Protein AF-A0A930R6F7-F1 (afdb_monomer_lite)

Foldseek 3Di:
DQDDDDPVLVVLLVVLLQVLCVVVVHRDDQPPDVPVLVVVLVVLLVCLVCVLVVPPPPVLVVQLVVCVVVVNVVSNVVSVVVCVVCVVVNCCSNVVSVVVNVVSVVVVVVVSVVSVVVSLVSLCVSVVVCVPPDPVPDDPSNVVSVVSSVSD

Structure (mmCIF, N/CA/C/O backbone):
data_AF-A0A930R6F7-F1
#
_entry.id   AF-A0A930R6F7-F1
#
loop_
_atom_site.group_PDB
_atom_site.id
_atom_site.type_symbol
_atom_site.label_atom_id
_atom_site.label_alt_id
_atom_site.label_comp_id
_atom_site.label_asym_id
_atom_site.label_entity_id
_atom_site.label_seq_id
_atom_site.pdbx_PDB_ins_code
_atom_site.Cartn_x
_atom_site.Cartn_y
_atom_site.Cartn_z
_atom_site.occupancy
_atom_site.B_iso_or_equiv
_atom_site.auth_seq_id
_atom_site.auth_comp_id
_atom_site.auth_asym_id
_atom_site.auth_atom_id
_atom_site.pdbx_PDB_model_num
ATOM 1 N N . MET A 1 1 ? -9.609 -16.876 13.277 1.00 37.53 1 MET A N 1
ATOM 2 C CA . MET A 1 1 ? -9.238 -15.685 12.475 1.00 37.53 1 MET A CA 1
ATOM 3 C C . MET A 1 1 ? -9.911 -14.462 13.080 1.00 37.53 1 MET A C 1
ATOM 5 O O . MET A 1 1 ? -11.131 -14.408 13.083 1.00 37.53 1 MET A O 1
ATOM 9 N N . LYS A 1 2 ? -9.146 -13.518 13.640 1.00 44.72 2 LYS 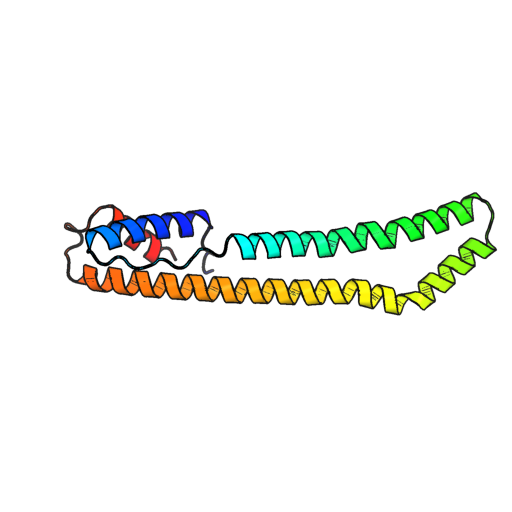A N 1
ATOM 10 C CA . LYS A 1 2 ? -9.681 -12.248 14.161 1.00 44.72 2 LYS A CA 1
ATOM 11 C C . LYS A 1 2 ? -10.144 -11.422 12.952 1.00 44.72 2 LYS A C 1
ATOM 13 O O . LYS A 1 2 ? -9.301 -11.060 12.128 1.00 44.72 2 LYS A O 1
ATOM 18 N N . LYS A 1 3 ? -11.458 -11.231 12.766 1.00 51.88 3 LYS A N 1
ATOM 19 C CA . LYS A 1 3 ? -11.988 -10.424 11.653 1.00 51.88 3 LYS A CA 1
ATOM 20 C C . LYS A 1 3 ? -11.398 -9.016 11.772 1.00 51.88 3 LYS A C 1
ATOM 22 O O . LYS A 1 3 ? -11.414 -8.425 12.848 1.00 51.88 3 LYS A O 1
ATOM 27 N N . ARG A 1 4 ? -10.809 -8.504 10.687 1.00 55.38 4 ARG A N 1
ATOM 28 C CA . ARG A 1 4 ? -10.445 -7.084 10.616 1.00 55.38 4 ARG A CA 1
ATOM 29 C C . ARG A 1 4 ? -11.748 -6.294 10.629 1.00 55.38 4 ARG A C 1
ATOM 31 O O . ARG A 1 4 ? -12.651 -6.645 9.876 1.00 55.38 4 ARG A O 1
ATOM 38 N N . LEU A 1 5 ? -11.823 -5.276 11.477 1.00 60.56 5 LEU A N 1
ATOM 39 C CA . LEU A 1 5 ? -12.976 -4.391 11.537 1.00 60.56 5 LEU A CA 1
ATOM 40 C C . LEU A 1 5 ? -13.122 -3.656 10.212 1.00 60.56 5 LEU A C 1
ATOM 42 O O . LEU A 1 5 ? -12.157 -3.077 9.703 1.00 60.56 5 LEU A O 1
ATOM 46 N N . SER A 1 6 ? -14.328 -3.707 9.661 1.00 61.44 6 SER A N 1
ATOM 47 C CA . SER A 1 6 ? -14.701 -2.910 8.503 1.00 61.44 6 SER A CA 1
ATOM 48 C C . SER A 1 6 ? -14.722 -1.432 8.893 1.00 61.44 6 SER A C 1
ATOM 50 O O . SER A 1 6 ? -15.097 -1.074 10.005 1.00 61.44 6 SER A O 1
ATOM 52 N N . GLU A 1 7 ? -14.344 -0.546 7.973 1.00 61.22 7 GLU A N 1
ATOM 53 C CA . GLU A 1 7 ? -14.356 0.906 8.202 1.00 61.22 7 GLU A CA 1
ATOM 54 C C . GLU A 1 7 ? -15.748 1.398 8.623 1.00 61.22 7 GLU A C 1
ATOM 56 O O . GLU A 1 7 ? -15.867 2.207 9.537 1.00 61.22 7 GLU A O 1
ATOM 61 N N . LYS A 1 8 ? -16.798 0.806 8.038 1.00 67.25 8 LYS A N 1
ATOM 62 C CA . LYS A 1 8 ? -18.192 1.072 8.412 1.00 67.25 8 LYS A CA 1
ATOM 63 C C . LYS A 1 8 ? -18.490 0.674 9.856 1.00 67.25 8 LYS A C 1
ATOM 65 O O . LYS A 1 8 ? -19.174 1.416 10.546 1.00 67.25 8 LYS A O 1
ATOM 70 N N . GLU A 1 9 ? -17.953 -0.460 10.308 1.00 67.00 9 GLU A N 1
ATOM 71 C CA . GLU A 1 9 ? -18.139 -0.928 11.684 1.00 67.00 9 GLU A CA 1
ATOM 72 C C . GLU A 1 9 ? -17.443 0.017 12.663 1.00 67.00 9 GLU A C 1
ATOM 74 O O . GLU A 1 9 ? -18.042 0.370 13.664 1.00 67.00 9 GLU A O 1
ATOM 79 N N . ILE A 1 10 ? -16.229 0.497 12.362 1.00 68.44 10 ILE A N 1
ATOM 80 C CA . ILE A 1 10 ? -15.517 1.461 13.222 1.00 68.44 10 ILE A CA 1
ATOM 81 C C . ILE A 1 10 ? -16.277 2.790 13.307 1.00 68.44 10 ILE A C 1
ATOM 83 O O . ILE A 1 10 ? -16.392 3.353 14.393 1.00 68.44 10 ILE A O 1
ATOM 87 N N . THR A 1 11 ? -16.806 3.293 12.187 1.00 69.38 11 THR A N 1
ATOM 88 C CA . THR A 1 11 ? -17.603 4.528 12.179 1.00 69.38 11 THR A CA 1
ATOM 89 C C . THR A 1 11 ? -18.906 4.364 12.958 1.00 69.38 11 THR A C 1
ATOM 91 O O . THR A 1 11 ? -19.206 5.204 13.796 1.00 69.38 11 THR A O 1
ATOM 94 N N . GLN A 1 12 ? -19.638 3.264 12.756 1.00 73.50 12 GLN A N 1
ATOM 95 C CA . GLN A 1 12 ? -20.859 2.977 13.520 1.00 73.50 12 GLN A CA 1
ATOM 96 C C . GLN A 1 12 ? -20.580 2.838 15.018 1.00 73.50 12 GLN A C 1
ATOM 98 O O . GLN A 1 12 ? -21.307 3.384 15.839 1.00 73.50 12 GLN A O 1
ATOM 103 N N . LEU A 1 13 ? -19.501 2.144 15.379 1.00 71.19 13 LEU A N 1
ATOM 104 C CA . LEU A 1 13 ? -19.075 1.975 16.765 1.00 71.19 13 LEU A CA 1
ATOM 105 C C . LEU A 1 13 ? -18.734 3.321 17.419 1.00 71.19 13 LEU A C 1
ATOM 107 O O . LEU A 1 13 ? -18.992 3.510 18.603 1.00 71.19 13 LEU A O 1
ATOM 111 N N . ARG A 1 14 ? -18.154 4.246 16.645 1.00 69.44 14 ARG A N 1
ATOM 112 C CA . ARG A 1 14 ? -17.818 5.600 17.082 1.00 69.44 14 ARG A CA 1
ATOM 113 C C . ARG A 1 14 ? -19.073 6.440 17.334 1.00 69.44 14 ARG A C 1
ATOM 115 O O . ARG A 1 14 ? -19.161 7.015 18.410 1.00 69.44 14 ARG A O 1
ATOM 122 N N . ASP A 1 15 ? -20.034 6.445 16.409 1.00 74.94 15 ASP A N 1
ATOM 123 C CA . ASP A 1 15 ? -21.317 7.153 16.573 1.00 74.94 15 ASP A CA 1
ATOM 124 C C . ASP A 1 15 ? -22.114 6.612 17.769 1.00 74.94 15 ASP A C 1
ATOM 126 O O . ASP A 1 15 ? -22.620 7.383 18.581 1.00 74.94 15 ASP A O 1
ATOM 130 N N . LEU A 1 16 ? -22.196 5.283 17.912 1.00 73.94 16 LEU A N 1
ATOM 131 C CA . LEU A 1 16 ? -22.877 4.647 19.044 1.00 73.94 16 LEU A CA 1
ATOM 132 C C . LEU A 1 16 ? -22.193 4.986 20.370 1.00 73.94 16 LEU A C 1
ATOM 134 O O . LEU A 1 16 ? -22.866 5.306 21.345 1.00 7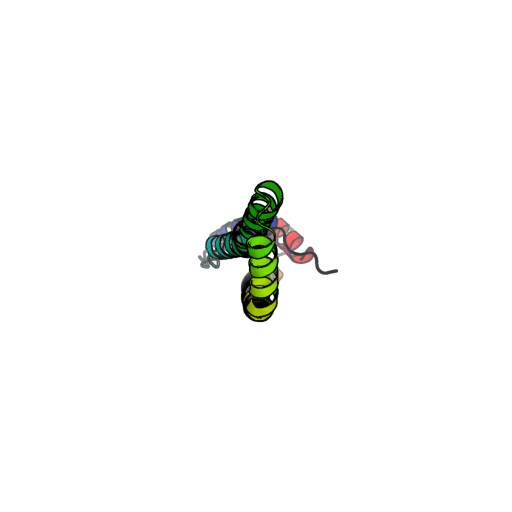3.94 16 LEU A O 1
ATOM 138 N N . LEU A 1 17 ? -20.857 4.952 20.415 1.00 73.06 17 LEU A N 1
ATOM 139 C CA . LEU A 1 17 ? -20.117 5.330 21.616 1.00 73.06 17 LEU A CA 1
ATOM 140 C C . LEU A 1 17 ? -20.306 6.815 21.948 1.00 73.06 17 LEU A C 1
ATOM 142 O O . LEU A 1 17 ? -20.437 7.141 23.120 1.00 73.06 17 LEU A O 1
ATOM 146 N N . GLU A 1 18 ? -20.356 7.702 20.951 1.00 72.62 18 GLU A N 1
ATOM 147 C CA . GLU A 1 18 ? -20.589 9.138 21.152 1.00 72.62 18 GLU A CA 1
ATOM 148 C C . GLU A 1 18 ? -21.942 9.401 21.811 1.00 72.62 18 GLU A C 1
ATOM 150 O O . GLU A 1 18 ? -22.009 10.086 22.830 1.00 72.62 18 GLU A O 1
ATOM 155 N N . LYS A 1 19 ? -23.009 8.795 21.287 1.00 76.00 19 LYS A N 1
ATOM 156 C CA . LYS A 1 19 ? -24.352 8.959 21.845 1.00 76.00 19 LYS A CA 1
ATOM 157 C C . LYS A 1 19 ? -24.482 8.375 23.252 1.00 76.00 19 LYS A C 1
ATOM 159 O O . LYS A 1 19 ? -25.000 9.042 24.146 1.00 76.00 19 LYS A O 1
ATOM 164 N N . VAL A 1 20 ? -23.926 7.182 23.477 1.00 72.94 20 VAL A N 1
ATOM 165 C CA . VAL A 1 20 ? -23.872 6.541 24.804 1.00 72.94 20 VAL A CA 1
ATOM 166 C C . VAL A 1 20 ? -23.063 7.388 25.800 1.00 72.94 20 VAL A C 1
ATOM 168 O O . VAL A 1 20 ? -23.441 7.499 26.966 1.00 72.94 20 VAL A O 1
ATOM 171 N N . SER A 1 21 ? -21.978 8.018 25.344 1.00 68.00 21 SER A N 1
ATOM 172 C CA . SER A 1 21 ? -21.112 8.898 26.141 1.00 68.00 21 SER A CA 1
ATOM 173 C C . SER A 1 21 ? -21.785 10.240 26.464 1.00 68.00 21 SER A C 1
ATOM 175 O O . SER A 1 21 ? -21.609 10.764 27.566 1.00 68.00 21 SER A O 1
ATOM 177 N N . MET A 1 22 ? -22.569 10.794 25.531 1.00 66.56 22 MET A N 1
ATOM 178 C CA . MET A 1 22 ? -23.374 12.003 25.746 1.00 66.56 22 MET A CA 1
ATOM 179 C C . MET A 1 22 ? -24.482 11.772 26.777 1.00 66.56 22 MET A C 1
ATOM 181 O O . MET A 1 22 ? -24.687 12.625 27.638 1.00 66.56 22 MET A O 1
ATOM 185 N N . GLU A 1 23 ? -25.149 10.615 26.737 1.00 67.44 23 GLU A N 1
ATOM 186 C CA . GLU A 1 23 ? -26.157 10.219 27.732 1.00 67.44 23 GLU A CA 1
ATOM 187 C C . GLU A 1 23 ? -25.564 10.165 29.154 1.00 67.44 23 GLU A C 1
ATOM 189 O O . GLU A 1 23 ? -26.209 10.558 30.123 1.00 67.44 23 GLU A O 1
ATOM 194 N N . ASN A 1 24 ? -24.292 9.778 29.275 1.00 64.25 24 ASN A N 1
ATOM 195 C CA . ASN A 1 24 ? -23.569 9.699 30.546 1.00 64.25 24 ASN A CA 1
ATOM 196 C C . ASN A 1 24 ? -22.946 11.027 31.023 1.00 64.25 24 ASN A C 1
ATOM 198 O O . ASN A 1 24 ? -22.221 11.039 32.018 1.00 64.25 24 ASN A O 1
ATOM 202 N N . SER A 1 25 ? -23.197 12.156 30.343 1.00 56.34 25 SER A N 1
ATOM 203 C CA . SER A 1 25 ? -22.618 13.475 30.677 1.00 56.34 25 SER A CA 1
ATOM 204 C C . SER A 1 25 ? -21.080 13.500 30.748 1.00 56.34 25 SER A C 1
ATOM 206 O O . SER A 1 25 ? -20.491 14.423 31.313 1.00 56.34 25 SER A O 1
ATOM 208 N N . SER A 1 26 ? -20.406 12.504 30.166 1.00 54.53 26 SER A N 1
ATOM 209 C CA . SER A 1 26 ? -18.953 12.463 30.039 1.00 54.53 26 SER A CA 1
ATOM 210 C C . SER A 1 26 ? -18.600 12.661 28.568 1.00 54.53 26 SER A C 1
ATOM 212 O O . SER A 1 26 ? -18.586 11.689 27.819 1.00 54.53 26 SER A O 1
ATOM 214 N N . PRO A 1 27 ? -18.339 13.892 28.101 1.00 51.91 27 PRO A N 1
ATOM 215 C CA . PRO A 1 27 ? -17.924 14.122 26.725 1.00 51.91 27 PRO A CA 1
ATOM 216 C C . PRO A 1 27 ? -16.498 13.596 26.554 1.00 51.91 27 PRO A C 1
ATOM 218 O O . PRO A 1 27 ? -15.518 14.273 26.868 1.00 51.91 27 PRO A O 1
ATOM 221 N N . GLN A 1 28 ? -16.369 12.347 26.113 1.00 56.09 28 GLN A N 1
ATOM 222 C CA . GLN A 1 28 ? -15.074 11.743 25.862 1.00 56.09 28 GLN A CA 1
ATOM 223 C C . GLN A 1 28 ? -14.691 12.006 24.405 1.00 56.09 28 GLN A C 1
ATOM 225 O O . GLN A 1 28 ? -15.388 11.596 23.480 1.00 56.09 28 GLN A O 1
ATOM 230 N N . SER A 1 29 ? -13.585 12.722 24.191 1.00 50.94 29 SER A N 1
ATOM 231 C CA . SER A 1 29 ? -13.076 12.994 22.850 1.00 50.94 29 SER A CA 1
ATOM 232 C C . SER A 1 29 ? -12.675 11.682 22.175 1.00 50.94 29 SER A C 1
ATOM 234 O O . SER A 1 29 ? -11.707 11.017 22.547 1.00 50.94 29 SER A O 1
ATOM 236 N N . LEU A 1 30 ? -13.465 11.283 21.181 1.00 56.28 30 LEU A N 1
ATOM 237 C CA . LEU A 1 30 ? -13.184 10.115 20.358 1.00 56.28 30 LEU A CA 1
ATOM 238 C C . LEU A 1 30 ? -11.903 10.352 19.545 1.00 56.28 30 LEU A C 1
ATOM 240 O O . LEU A 1 30 ? -11.728 11.446 18.999 1.00 56.28 30 LEU A O 1
ATOM 244 N N . PRO A 1 31 ? -11.010 9.352 19.425 1.00 53.41 31 PRO A N 1
ATOM 245 C CA . PRO A 1 31 ? -9.778 9.512 18.667 1.00 53.41 31 PRO A CA 1
ATOM 246 C C . PRO A 1 31 ? -10.092 9.864 17.207 1.00 53.41 31 PRO A C 1
ATOM 248 O O . PRO A 1 31 ? -10.924 9.226 16.554 1.00 53.41 31 PRO A O 1
ATOM 251 N N . THR A 1 32 ? -9.426 10.902 16.696 1.00 52.56 32 THR A N 1
ATOM 252 C CA . THR A 1 32 ? -9.550 11.356 15.308 1.00 52.56 32 THR A CA 1
ATOM 253 C C . THR A 1 32 ? -9.228 10.203 14.364 1.00 52.56 32 THR A C 1
ATOM 255 O O . THR A 1 32 ? -8.103 9.710 14.326 1.00 52.56 32 THR A O 1
ATOM 258 N N . ALA A 1 33 ? -10.224 9.765 13.591 1.00 54.84 33 ALA A N 1
ATOM 259 C CA . ALA A 1 33 ? -10.034 8.758 12.557 1.00 54.84 33 ALA A CA 1
ATOM 260 C C . ALA A 1 33 ? -8.974 9.247 11.556 1.00 54.84 33 ALA A C 1
ATOM 262 O O . ALA A 1 33 ? -9.209 10.219 10.836 1.00 54.84 33 ALA A O 1
ATOM 263 N N . ASN A 1 34 ? -7.828 8.564 11.470 1.00 59.66 34 ASN A N 1
ATOM 264 C CA . ASN A 1 34 ? -6.735 8.888 10.544 1.00 59.66 34 ASN A CA 1
ATOM 265 C C . ASN A 1 34 ? -7.059 8.492 9.089 1.00 59.66 34 ASN A C 1
ATOM 267 O O . ASN A 1 34 ? -6.266 7.850 8.390 1.00 59.66 34 ASN A O 1
ATOM 271 N N . ARG A 1 35 ? -8.255 8.856 8.620 1.00 59.78 35 ARG A N 1
ATOM 272 C CA . ARG A 1 35 ? -8.758 8.600 7.266 1.00 59.78 35 ARG A CA 1
ATOM 273 C C . ARG A 1 35 ? -7.833 9.213 6.213 1.00 59.78 35 ARG A C 1
ATOM 275 O O . ARG A 1 35 ? -7.525 8.561 5.218 1.00 59.78 35 ARG A O 1
ATOM 282 N N . GLU A 1 36 ? -7.320 10.409 6.495 1.00 56.72 36 GLU A N 1
ATOM 283 C CA . GLU A 1 36 ? -6.340 11.142 5.683 1.00 56.72 36 GLU A CA 1
ATOM 284 C C . GLU A 1 36 ? -5.029 10.356 5.512 1.00 56.72 36 GLU A C 1
ATOM 286 O O . GLU A 1 36 ? -4.628 10.061 4.386 1.00 56.72 36 GLU A O 1
ATOM 291 N N . LEU A 1 37 ? -4.402 9.907 6.609 1.00 58.44 37 LEU A N 1
ATOM 292 C CA . LEU A 1 37 ? -3.152 9.131 6.557 1.00 58.44 37 LEU A CA 1
ATOM 293 C C . LEU A 1 37 ? -3.329 7.801 5.823 1.00 58.44 37 LEU A C 1
ATOM 295 O O . LEU A 1 37 ? -2.446 7.371 5.080 1.00 58.44 37 LEU A O 1
ATOM 299 N N . ARG A 1 38 ? -4.479 7.141 6.003 1.00 62.03 38 ARG A N 1
ATOM 300 C CA . ARG A 1 38 ? -4.774 5.872 5.330 1.00 62.03 38 ARG A CA 1
ATOM 301 C C . ARG A 1 38 ? -4.965 6.067 3.822 1.00 62.03 38 ARG A C 1
ATOM 303 O O . ARG A 1 38 ? -4.487 5.233 3.052 1.00 62.03 38 ARG A O 1
ATOM 310 N N . ARG A 1 39 ? -5.585 7.178 3.407 1.00 64.12 39 ARG A N 1
ATOM 311 C CA . ARG A 1 39 ? -5.751 7.573 1.999 1.00 64.12 39 ARG A CA 1
ATOM 312 C C . ARG A 1 39 ? -4.418 7.951 1.354 1.00 64.12 39 ARG A C 1
ATOM 314 O O . ARG A 1 39 ? -4.120 7.446 0.277 1.00 64.12 39 ARG A O 1
ATOM 321 N N . LEU A 1 40 ? -3.591 8.742 2.039 1.00 60.44 40 LEU A N 1
ATOM 322 C CA . LEU A 1 40 ? -2.231 9.088 1.608 1.00 60.44 40 LEU A CA 1
ATOM 323 C C . LEU A 1 40 ? -1.356 7.844 1.433 1.00 60.44 40 LEU A C 1
ATOM 325 O O . LEU A 1 40 ? -0.696 7.695 0.410 1.00 60.44 40 LEU A O 1
ATOM 329 N N . CYS A 1 41 ? -1.407 6.906 2.383 1.00 63.78 41 CYS A N 1
ATOM 330 C CA . CYS A 1 41 ? -0.681 5.643 2.266 1.00 63.78 41 CYS A CA 1
ATOM 331 C C . CYS A 1 41 ? -1.191 4.782 1.100 1.00 63.78 41 CYS A C 1
ATOM 333 O O . CYS A 1 41 ? -0.391 4.123 0.448 1.00 63.78 41 CYS A O 1
ATOM 335 N N . TYR A 1 42 ? -2.501 4.765 0.831 1.00 65.19 42 TYR A N 1
ATOM 336 C CA . TYR A 1 42 ? -3.063 4.022 -0.302 1.00 65.19 42 TYR A CA 1
ATOM 337 C C . TYR A 1 42 ? -2.639 4.633 -1.643 1.00 65.19 42 TYR A C 1
ATOM 339 O O . TYR A 1 42 ? -2.184 3.915 -2.526 1.00 65.19 42 TYR A O 1
ATOM 347 N N . ILE A 1 43 ? -2.714 5.960 -1.781 1.00 66.56 43 ILE A N 1
ATOM 348 C CA . ILE A 1 43 ? -2.252 6.671 -2.983 1.00 66.56 43 ILE A CA 1
ATOM 349 C C . ILE A 1 43 ? -0.745 6.458 -3.185 1.00 66.56 43 ILE A C 1
ATOM 351 O O . ILE A 1 43 ? -0.314 6.176 -4.301 1.00 66.56 43 ILE A O 1
ATOM 355 N N . GLY A 1 44 ? 0.042 6.512 -2.105 1.00 65.50 44 GLY A N 1
ATOM 356 C CA . GLY A 1 44 ? 1.477 6.230 -2.132 1.00 65.50 44 GLY A CA 1
ATOM 357 C C . GLY A 1 44 ? 1.812 4.809 -2.598 1.00 65.50 44 GLY A C 1
ATOM 358 O O . GLY A 1 44 ? 2.753 4.636 -3.368 1.00 65.50 44 GLY A O 1
ATOM 359 N N . GLU A 1 45 ? 1.028 3.794 -2.211 1.00 65.44 45 GLU A N 1
ATOM 360 C CA . GLU A 1 45 ? 1.211 2.416 -2.698 1.00 65.44 45 GLU A CA 1
ATOM 361 C C . GLU A 1 45 ? 0.994 2.287 -4.209 1.00 65.44 45 GLU A C 1
ATOM 363 O O . GLU A 1 45 ? 1.792 1.640 -4.885 1.00 65.44 45 GLU A O 1
ATOM 368 N N . TRP A 1 46 ? -0.056 2.912 -4.750 1.00 64.06 46 TRP A N 1
ATOM 369 C CA . TRP A 1 46 ? -0.335 2.870 -6.188 1.00 64.06 46 TRP A CA 1
ATOM 370 C C . TRP A 1 46 ? 0.685 3.675 -6.991 1.00 64.06 46 TRP A C 1
ATOM 372 O O . TRP A 1 46 ? 1.193 3.189 -8.002 1.00 64.06 46 TRP A O 1
ATOM 382 N N . ALA A 1 47 ? 1.044 4.871 -6.521 1.00 65.81 47 ALA A N 1
ATOM 383 C CA . ALA A 1 47 ? 2.039 5.715 -7.175 1.00 65.81 47 ALA A CA 1
ATOM 384 C C . ALA A 1 47 ? 3.406 5.014 -7.271 1.00 65.81 47 ALA A C 1
ATOM 386 O O . ALA A 1 47 ? 4.050 5.064 -8.316 1.00 65.81 47 ALA A O 1
ATOM 387 N N . MET A 1 48 ? 3.820 4.288 -6.228 1.00 65.81 48 MET A N 1
ATOM 388 C CA . MET A 1 48 ? 5.114 3.598 -6.212 1.00 65.81 48 MET A CA 1
ATOM 389 C C . MET A 1 48 ? 5.200 2.365 -7.119 1.00 65.81 48 MET A C 1
ATOM 391 O O . MET A 1 48 ? 6.309 1.946 -7.432 1.00 65.81 48 MET A O 1
ATOM 395 N N . ILE A 1 49 ? 4.078 1.805 -7.578 1.00 68.00 49 ILE A N 1
ATOM 396 C CA . ILE A 1 49 ? 4.062 0.696 -8.550 1.00 68.00 49 ILE A CA 1
ATOM 397 C C . ILE A 1 49 ? 3.881 1.227 -9.975 1.00 68.00 49 ILE A C 1
ATOM 399 O O . ILE A 1 49 ? 4.560 0.786 -10.902 1.00 68.00 49 ILE A O 1
ATOM 403 N N . VAL A 1 50 ? 2.979 2.193 -10.155 1.00 67.69 50 VAL A N 1
ATOM 404 C CA . VAL A 1 50 ? 2.610 2.708 -11.479 1.00 67.69 50 VAL A CA 1
ATOM 405 C C . VAL A 1 50 ? 3.728 3.567 -12.071 1.00 67.69 50 VAL A C 1
ATOM 407 O O . VAL A 1 50 ? 4.042 3.425 -13.249 1.00 67.69 50 VAL A O 1
ATOM 410 N N . ILE A 1 51 ? 4.387 4.412 -11.271 1.00 69.31 51 ILE A N 1
ATOM 411 C CA . ILE A 1 51 ? 5.412 5.337 -11.779 1.00 69.31 51 ILE A CA 1
ATOM 412 C C . ILE A 1 51 ? 6.643 4.596 -12.339 1.00 69.31 51 ILE A C 1
ATOM 414 O O . ILE A 1 51 ? 7.032 4.899 -13.470 1.00 69.31 51 ILE A O 1
ATOM 418 N N . PRO A 1 52 ? 7.252 3.608 -11.649 1.00 64.88 52 PRO A 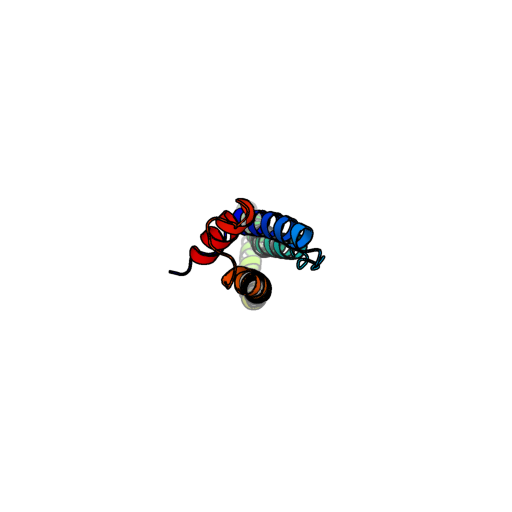N 1
ATOM 419 C CA . PRO A 1 52 ? 8.397 2.878 -12.203 1.00 64.88 52 PRO A CA 1
ATOM 420 C C . PRO A 1 52 ? 8.026 2.057 -13.443 1.00 64.88 52 PRO A C 1
ATOM 422 O O . PRO A 1 52 ? 8.792 1.995 -14.406 1.00 64.88 52 PRO A O 1
ATOM 425 N N . CYS A 1 53 ? 6.823 1.473 -13.444 1.00 67.12 53 CYS A N 1
ATOM 426 C CA . CYS A 1 53 ? 6.331 0.638 -14.535 1.00 67.12 53 CYS A CA 1
ATOM 427 C C . CYS A 1 53 ? 6.024 1.456 -15.801 1.00 67.12 53 CYS A C 1
ATOM 429 O O . CYS A 1 53 ? 6.326 1.008 -16.904 1.00 67.12 53 CYS A O 1
ATOM 431 N N . CYS A 1 54 ? 5.499 2.678 -15.658 1.00 65.62 54 CYS A N 1
ATOM 432 C CA . CYS A 1 54 ? 5.183 3.552 -16.790 1.00 65.62 54 CYS A CA 1
ATOM 433 C C . CYS A 1 54 ? 6.373 4.376 -17.302 1.00 65.62 54 CYS A C 1
ATOM 435 O O . CYS A 1 54 ? 6.336 4.825 -18.444 1.00 65.62 54 CYS A O 1
ATOM 437 N N . THR A 1 55 ? 7.418 4.600 -16.500 1.00 64.69 55 THR A N 1
ATOM 438 C CA . THR A 1 55 ? 8.530 5.481 -16.906 1.00 64.69 55 THR A CA 1
ATOM 439 C C . THR A 1 55 ? 9.712 4.724 -17.498 1.00 64.69 55 THR A C 1
ATOM 441 O O . THR A 1 55 ? 10.173 5.073 -18.578 1.00 64.69 55 THR A O 1
ATOM 444 N N . HIS A 1 56 ? 10.219 3.688 -16.828 1.00 67.62 56 HIS A N 1
ATOM 445 C CA . HIS A 1 56 ? 11.513 3.105 -17.204 1.00 67.62 56 HIS A CA 1
ATOM 446 C C . HIS A 1 56 ? 11.395 2.001 -18.257 1.00 67.62 56 HIS A C 1
ATOM 448 O O . HIS A 1 56 ? 12.189 1.948 -19.193 1.00 67.62 56 HIS A O 1
ATOM 454 N N . PHE A 1 57 ? 10.391 1.132 -18.144 1.00 68.81 57 PHE A N 1
ATOM 455 C CA . PHE A 1 57 ? 10.227 0.001 -19.061 1.00 68.81 57 PHE A CA 1
ATOM 456 C C . PHE A 1 57 ? 9.776 0.411 -20.481 1.00 68.81 57 PHE A C 1
ATOM 458 O O . PHE A 1 57 ? 10.393 -0.044 -21.447 1.00 68.81 57 PHE A O 1
ATOM 465 N N . PRO A 1 58 ? 8.777 1.303 -20.662 1.00 74.88 58 PRO A N 1
ATOM 466 C CA . PRO A 1 58 ? 8.253 1.609 -21.993 1.00 74.88 58 PRO A CA 1
ATOM 467 C C . PRO A 1 58 ? 9.219 2.444 -22.835 1.00 74.88 58 PRO A C 1
ATOM 469 O O . PRO A 1 58 ? 9.331 2.212 -24.034 1.00 74.88 58 PRO A O 1
ATOM 472 N N . LEU A 1 59 ? 9.945 3.386 -22.222 1.00 76.06 59 LEU A N 1
ATOM 473 C CA . LEU A 1 59 ? 10.868 4.273 -22.940 1.00 76.06 59 LEU A CA 1
ATOM 474 C C . LEU A 1 59 ? 12.069 3.515 -23.512 1.00 76.06 59 LEU A C 1
ATOM 476 O O . LEU A 1 59 ? 12.458 3.748 -24.654 1.00 76.06 59 LEU A O 1
ATOM 480 N N . ILE A 1 60 ? 12.624 2.575 -22.744 1.00 74.75 60 ILE A N 1
ATOM 481 C CA . ILE A 1 60 ? 13.760 1.757 -23.183 1.00 74.75 60 ILE A CA 1
ATOM 482 C C . ILE A 1 60 ? 13.318 0.784 -24.280 1.00 74.75 60 ILE A C 1
ATOM 484 O O . ILE A 1 60 ? 14.000 0.660 -25.297 1.00 74.75 60 ILE A O 1
ATOM 488 N N . ALA A 1 61 ? 12.154 0.146 -24.119 1.00 79.12 61 ALA A N 1
ATOM 489 C CA . ALA A 1 61 ? 11.594 -0.740 -25.136 1.00 79.12 61 ALA A CA 1
ATOM 490 C C . ALA A 1 61 ? 11.295 0.008 -26.448 1.00 79.12 61 ALA A C 1
ATOM 492 O O . ALA A 1 61 ? 11.621 -0.488 -27.524 1.00 79.12 61 ALA A O 1
ATOM 493 N N . LEU A 1 62 ? 10.740 1.222 -26.367 1.00 82.56 62 LEU A N 1
ATOM 494 C CA . LEU A 1 62 ? 10.469 2.068 -27.528 1.00 82.56 62 LEU A CA 1
ATOM 495 C C . LEU A 1 62 ? 11.764 2.481 -28.241 1.00 82.56 62 LEU A C 1
ATOM 497 O O . LEU A 1 62 ? 11.861 2.333 -29.456 1.00 82.56 62 LEU A O 1
ATOM 501 N N . ALA A 1 63 ? 12.770 2.958 -27.502 1.00 80.69 63 ALA A N 1
ATOM 502 C CA . ALA A 1 63 ? 14.055 3.368 -28.070 1.00 80.69 63 ALA A CA 1
ATOM 503 C C . ALA A 1 63 ? 14.779 2.197 -28.755 1.00 80.69 63 ALA A C 1
ATOM 505 O O . ALA A 1 63 ? 15.341 2.361 -29.841 1.00 80.69 63 ALA A O 1
ATOM 506 N N . PHE A 1 64 ? 14.705 1.002 -28.164 1.00 82.25 64 PHE A N 1
ATOM 507 C CA . PHE A 1 64 ? 15.232 -0.222 -28.762 1.00 82.25 64 PHE A CA 1
ATOM 508 C C . PHE A 1 64 ? 14.506 -0.565 -30.068 1.00 82.25 64 PHE A C 1
ATOM 510 O O . PHE A 1 64 ? 15.145 -0.786 -31.094 1.00 82.25 64 PHE A O 1
ATOM 517 N N . LEU A 1 65 ? 13.172 -0.532 -30.060 1.00 84.00 65 LEU A N 1
ATOM 518 C CA . LEU A 1 65 ? 12.348 -0.868 -31.220 1.00 84.00 65 LEU A CA 1
ATOM 519 C C . LEU A 1 65 ? 12.553 0.126 -32.375 1.00 84.00 65 LEU A C 1
ATOM 521 O O . LEU A 1 65 ? 12.718 -0.293 -33.517 1.00 84.00 65 LEU A O 1
ATOM 525 N N . VAL A 1 66 ? 12.646 1.426 -32.077 1.00 84.69 66 VAL A N 1
ATOM 526 C CA . VAL A 1 66 ? 12.977 2.472 -33.062 1.00 84.69 66 VAL A CA 1
ATOM 527 C C . VAL A 1 66 ? 14.372 2.257 -33.652 1.00 84.69 66 VAL A C 1
ATOM 529 O O . VAL A 1 66 ? 14.547 2.375 -34.863 1.00 84.69 66 VAL A O 1
ATOM 532 N N . SER A 1 67 ? 15.357 1.892 -32.828 1.00 82.31 67 SER A N 1
ATOM 533 C CA . SER A 1 67 ? 16.730 1.645 -33.292 1.00 82.31 67 SER A CA 1
ATOM 534 C C . SER A 1 67 ? 16.806 0.444 -34.238 1.00 82.31 67 SER A C 1
ATOM 536 O O . SER A 1 67 ? 17.458 0.525 -35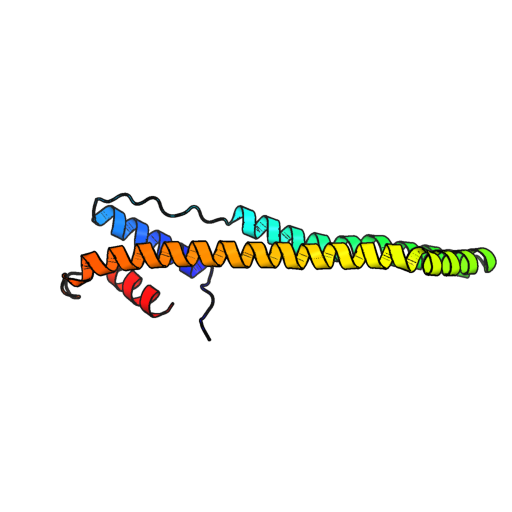.277 1.00 82.31 67 SER A O 1
ATOM 538 N N . VAL A 1 68 ? 16.084 -0.637 -33.924 1.00 83.69 68 VAL A N 1
ATOM 539 C CA . VAL A 1 68 ? 16.009 -1.844 -34.764 1.00 83.69 68 VAL A CA 1
ATOM 540 C C . VAL A 1 68 ? 15.274 -1.571 -36.080 1.00 83.69 68 VAL A C 1
ATOM 542 O O . VAL A 1 68 ? 15.777 -1.934 -37.140 1.00 83.69 68 VAL A O 1
ATOM 545 N N . VAL A 1 69 ? 14.116 -0.900 -36.038 1.00 86.06 69 VAL A N 1
ATOM 546 C CA . VAL A 1 69 ? 13.324 -0.575 -37.242 1.00 86.06 69 VAL A CA 1
ATOM 547 C C . VAL A 1 69 ? 14.070 0.385 -38.174 1.00 86.06 69 VAL A C 1
ATOM 549 O O . VAL A 1 69 ? 13.964 0.257 -39.390 1.00 86.06 69 VAL A O 1
ATOM 552 N N . SER A 1 70 ? 14.868 1.303 -37.625 1.00 84.44 70 SER A N 1
ATOM 553 C CA . SER A 1 70 ? 15.697 2.237 -38.402 1.00 84.44 70 SER A CA 1
ATOM 554 C C . SER A 1 70 ? 16.969 1.591 -38.988 1.00 84.44 70 SER A C 1
ATOM 556 O O . SER A 1 70 ? 17.768 2.264 -39.633 1.00 84.44 70 SER A O 1
ATOM 558 N N . GLY A 1 71 ? 17.205 0.293 -38.749 1.00 84.31 71 GLY A N 1
ATOM 559 C CA . GLY A 1 71 ? 18.409 -0.411 -39.209 1.00 84.31 71 GLY A CA 1
ATOM 560 C C . GLY A 1 71 ? 19.690 -0.028 -38.456 1.00 84.31 71 GLY A C 1
ATOM 561 O O . GLY A 1 71 ? 20.783 -0.425 -38.858 1.00 84.31 71 GLY A O 1
ATOM 562 N N . ASN A 1 72 ? 19.580 0.715 -37.349 1.00 84.50 72 ASN A N 1
ATOM 563 C CA . ASN A 1 72 ? 20.713 1.135 -36.529 1.00 84.50 72 ASN A CA 1
ATOM 564 C C . ASN A 1 72 ? 21.068 0.051 -35.499 1.00 84.50 72 ASN A C 1
ATOM 566 O O . ASN A 1 72 ? 20.754 0.156 -34.309 1.00 84.50 72 ASN A O 1
ATOM 570 N N . ILE A 1 73 ? 21.721 -1.012 -35.977 1.00 81.75 73 ILE A N 1
ATOM 571 C CA . ILE A 1 73 ? 22.107 -2.155 -35.139 1.00 81.75 73 ILE A CA 1
ATOM 572 C C . ILE A 1 73 ? 23.150 -1.756 -34.085 1.00 81.75 73 ILE A C 1
ATOM 574 O O . ILE A 1 73 ? 23.068 -2.234 -32.955 1.00 81.75 73 ILE A O 1
ATOM 578 N N . GLU A 1 74 ? 24.068 -0.835 -34.394 1.00 82.75 74 GLU A N 1
ATOM 579 C CA . GLU A 1 74 ? 25.033 -0.313 -33.413 1.00 82.75 74 GLU A CA 1
ATOM 580 C C . GLU A 1 74 ? 24.335 0.439 -32.274 1.00 82.75 74 GLU A C 1
ATOM 582 O O . GLU A 1 74 ? 24.622 0.190 -31.103 1.00 82.75 74 GLU A O 1
ATOM 587 N N . GLY A 1 75 ? 23.358 1.294 -32.593 1.00 79.38 75 GLY A N 1
ATOM 588 C CA . GLY A 1 75 ? 22.541 1.985 -31.594 1.00 79.38 75 GLY A CA 1
ATOM 589 C C . GLY A 1 75 ? 21.716 1.025 -30.734 1.00 79.38 75 GLY A C 1
ATOM 590 O O . GLY A 1 75 ? 21.655 1.181 -29.514 1.00 79.38 75 GLY A O 1
ATOM 591 N N . ALA A 1 76 ? 21.139 -0.017 -31.340 1.00 81.19 76 ALA A N 1
ATOM 592 C CA . ALA A 1 76 ? 20.412 -1.053 -30.609 1.00 81.19 76 ALA A CA 1
ATOM 593 C C . ALA A 1 76 ? 21.333 -1.841 -29.657 1.00 81.19 76 ALA A C 1
ATOM 595 O O . ALA A 1 76 ? 20.962 -2.084 -28.507 1.00 81.19 76 ALA A O 1
ATOM 596 N N . MET A 1 77 ? 22.547 -2.196 -30.094 1.00 83.38 77 MET A N 1
ATOM 597 C CA . MET A 1 77 ? 23.522 -2.893 -29.249 1.00 83.38 77 MET A CA 1
ATOM 598 C C . MET A 1 77 ? 24.021 -2.003 -28.102 1.00 83.38 77 MET A C 1
ATOM 600 O O . MET A 1 77 ? 24.102 -2.458 -26.960 1.00 83.38 77 MET A O 1
ATOM 604 N N . ALA A 1 78 ? 24.283 -0.722 -28.376 1.00 82.31 78 ALA A N 1
ATOM 605 C CA . ALA A 1 78 ? 24.679 0.251 -27.363 1.00 82.31 78 ALA A CA 1
ATOM 606 C C . ALA A 1 78 ? 23.603 0.415 -26.278 1.00 82.31 78 ALA A C 1
ATOM 608 O O . ALA A 1 78 ? 23.931 0.430 -25.093 1.00 82.31 78 ALA A O 1
ATOM 609 N N . LEU A 1 79 ? 22.320 0.458 -26.659 1.00 81.88 79 LEU A N 1
ATOM 610 C CA . LEU A 1 79 ? 21.197 0.502 -25.715 1.00 81.88 79 LEU A CA 1
ATOM 611 C C . LEU A 1 79 ? 21.138 -0.737 -24.812 1.00 81.88 79 LEU A C 1
ATOM 613 O O . LEU A 1 79 ? 20.891 -0.605 -23.613 1.00 81.88 79 LEU A O 1
ATOM 617 N N . VAL A 1 80 ? 21.395 -1.928 -25.359 1.00 80.62 80 VAL A N 1
ATOM 618 C CA . VAL A 1 80 ? 21.435 -3.177 -24.580 1.00 80.62 80 VAL A CA 1
ATOM 619 C C . VAL A 1 80 ? 22.596 -3.164 -23.584 1.00 80.62 80 VAL A C 1
ATOM 621 O O . VAL A 1 80 ? 22.395 -3.483 -22.414 1.00 80.62 80 VAL A O 1
ATOM 624 N N . ILE A 1 81 ? 23.791 -2.746 -24.010 1.00 80.62 81 ILE A N 1
ATOM 625 C CA . ILE A 1 81 ? 24.979 -2.670 -23.143 1.00 80.62 81 ILE A CA 1
ATOM 626 C C . ILE A 1 81 ? 24.775 -1.637 -22.028 1.00 80.62 81 ILE A C 1
ATOM 628 O O . ILE A 1 81 ? 25.046 -1.927 -20.862 1.00 80.62 81 ILE A O 1
ATOM 632 N N . PHE A 1 82 ? 24.239 -0.459 -22.358 1.00 81.75 82 PHE A N 1
ATOM 633 C CA . PHE A 1 82 ? 23.895 0.558 -21.365 1.00 81.75 82 PHE A CA 1
ATOM 634 C C . PHE A 1 82 ? 22.853 0.052 -20.371 1.00 81.75 82 PHE A C 1
ATOM 636 O O . PHE A 1 82 ? 22.994 0.297 -19.176 1.00 81.75 82 PHE A O 1
ATOM 643 N N . ASN A 1 83 ? 21.833 -0.680 -20.829 1.00 77.88 83 ASN A N 1
ATOM 644 C CA . ASN A 1 83 ? 20.840 -1.272 -19.938 1.00 77.88 83 ASN A CA 1
ATOM 645 C C . ASN A 1 83 ? 21.470 -2.309 -18.994 1.00 77.88 83 ASN A C 1
ATOM 647 O O . ASN A 1 83 ? 21.183 -2.301 -17.799 1.00 77.88 83 ASN A O 1
ATOM 651 N N . LEU A 1 84 ? 22.387 -3.136 -19.507 1.00 79.88 84 LEU A N 1
ATOM 652 C CA . LEU A 1 84 ? 23.116 -4.133 -18.724 1.00 79.88 84 LEU A CA 1
ATOM 653 C C . LEU A 1 84 ? 24.014 -3.480 -17.656 1.00 79.88 84 LEU A C 1
ATOM 655 O O . LEU A 1 84 ? 24.034 -3.925 -16.511 1.00 79.88 84 LEU A O 1
ATOM 659 N N . MET A 1 85 ? 24.712 -2.390 -17.998 1.00 80.25 85 MET A N 1
ATOM 660 C CA . MET A 1 85 ? 25.511 -1.605 -17.045 1.00 80.25 85 MET A CA 1
ATOM 661 C C . MET A 1 85 ? 24.651 -0.821 -16.051 1.00 80.25 85 MET A C 1
ATOM 663 O O . MET A 1 85 ? 25.043 -0.655 -14.898 1.00 80.25 85 MET A O 1
ATOM 667 N N . ALA A 1 86 ? 23.479 -0.347 -16.474 1.00 80.31 86 ALA A N 1
ATOM 668 C CA . ALA A 1 86 ? 22.528 0.367 -15.629 1.00 80.31 86 ALA A CA 1
ATOM 669 C C . ALA A 1 86 ? 21.664 -0.573 -14.772 1.00 80.31 86 ALA A C 1
ATOM 671 O O . ALA A 1 86 ? 20.920 -0.098 -13.914 1.00 80.31 86 ALA A O 1
ATOM 672 N N . TRP A 1 87 ? 21.779 -1.893 -14.944 1.00 74.44 87 TRP A N 1
ATOM 673 C CA . TRP A 1 87 ? 21.038 -2.896 -14.178 1.00 74.44 87 TRP A CA 1
ATOM 674 C C . TRP A 1 87 ? 21.092 -2.692 -12.650 1.00 74.44 87 TRP A C 1
ATOM 676 O O . TRP A 1 87 ? 20.043 -2.787 -12.009 1.00 74.44 87 TRP A O 1
ATOM 686 N N . PRO A 1 88 ? 22.234 -2.323 -12.030 1.00 78.62 88 PRO A N 1
ATOM 687 C CA . PRO A 1 88 ? 22.278 -2.012 -10.601 1.00 78.62 88 PRO A CA 1
ATOM 688 C C . PRO A 1 88 ? 21.401 -0.810 -10.219 1.00 78.62 88 PRO A C 1
ATOM 690 O O . PRO A 1 88 ? 20.761 -0.823 -9.170 1.00 78.62 88 PRO A O 1
ATOM 693 N N . LEU A 1 89 ? 21.323 0.213 -11.076 1.00 76.25 89 LEU A N 1
ATOM 694 C CA . LEU A 1 89 ? 20.464 1.381 -10.860 1.00 76.25 89 LEU A CA 1
ATOM 695 C C . LEU A 1 89 ? 18.990 1.019 -11.023 1.00 76.25 89 LEU A C 1
ATOM 697 O O . LEU A 1 89 ? 18.168 1.464 -10.226 1.00 76.25 89 LEU A O 1
ATOM 701 N N . VAL A 1 90 ? 18.665 0.168 -12.000 1.00 73.12 90 VAL A N 1
ATOM 702 C CA . VAL A 1 90 ? 17.318 -0.389 -12.168 1.00 73.12 90 VAL A CA 1
ATOM 703 C C . VAL A 1 90 ? 16.919 -1.142 -10.900 1.00 73.12 90 VAL A C 1
ATOM 705 O O . VAL A 1 90 ? 15.869 -0.859 -10.333 1.00 73.12 90 VAL A O 1
ATOM 708 N N . LEU A 1 91 ? 17.779 -2.019 -10.376 1.00 76.69 91 LEU A N 1
ATOM 709 C CA . LEU A 1 91 ? 17.511 -2.727 -9.124 1.00 76.69 91 LEU A CA 1
ATOM 710 C C . LEU A 1 91 ? 17.268 -1.770 -7.956 1.00 76.69 91 LEU A C 1
ATOM 712 O O . LEU A 1 91 ? 16.314 -1.977 -7.218 1.00 76.69 91 LEU A O 1
ATOM 716 N N . ILE A 1 92 ? 18.055 -0.702 -7.802 1.00 78.88 92 ILE A N 1
ATOM 717 C CA . ILE A 1 92 ? 17.816 0.308 -6.758 1.00 78.88 92 ILE A CA 1
ATOM 718 C C . ILE A 1 92 ? 16.455 0.987 -6.967 1.00 78.88 92 ILE A C 1
ATOM 720 O O . ILE A 1 92 ? 15.681 1.102 -6.018 1.00 78.88 92 ILE A O 1
ATOM 724 N N . PHE A 1 93 ? 16.123 1.366 -8.203 1.00 73.62 93 PHE A N 1
ATOM 725 C CA . PHE A 1 93 ? 14.831 1.960 -8.554 1.00 73.62 93 PHE A CA 1
ATOM 726 C C . PHE A 1 93 ? 13.639 1.032 -8.316 1.00 73.62 93 PHE A C 1
ATOM 728 O O . PHE A 1 93 ? 12.538 1.532 -8.122 1.00 73.62 93 PHE A O 1
ATOM 735 N N . TRP A 1 94 ? 13.829 -0.288 -8.307 1.00 73.25 94 TRP A N 1
ATOM 736 C CA . TRP A 1 94 ? 12.778 -1.259 -7.987 1.00 73.25 94 TRP A CA 1
ATOM 737 C C . TRP A 1 94 ? 12.742 -1.622 -6.499 1.00 73.25 94 TRP A C 1
ATOM 739 O O . TRP A 1 94 ? 11.672 -1.691 -5.897 1.00 73.25 94 TRP A O 1
ATOM 749 N N . VAL A 1 95 ? 13.902 -1.813 -5.877 1.00 77.69 95 VAL A N 1
ATOM 750 C CA . VAL A 1 95 ? 14.039 -2.204 -4.469 1.00 77.69 95 VAL A CA 1
ATOM 751 C C . VAL A 1 95 ? 13.625 -1.066 -3.539 1.00 77.69 95 VAL A C 1
ATOM 753 O O . VAL A 1 95 ? 12.964 -1.310 -2.532 1.00 77.69 95 VAL A O 1
ATOM 756 N N . LEU A 1 96 ? 13.955 0.181 -3.872 1.00 78.50 96 LEU A N 1
ATOM 757 C CA . LEU A 1 96 ? 13.668 1.337 -3.024 1.00 78.50 96 LEU A CA 1
ATOM 758 C C . LEU A 1 96 ? 12.149 1.581 -2.862 1.00 78.50 96 LEU A C 1
ATOM 760 O O . LEU A 1 96 ? 11.696 1.672 -1.717 1.00 78.50 96 LEU A O 1
ATOM 764 N N . PRO A 1 97 ? 11.320 1.555 -3.927 1.00 74.00 97 PRO A N 1
ATOM 765 C CA . PRO A 1 97 ? 9.860 1.559 -3.801 1.00 74.00 97 PRO A CA 1
ATOM 766 C C . PRO A 1 97 ? 9.302 0.357 -3.033 1.00 74.00 97 PRO A C 1
ATOM 768 O O . PRO A 1 97 ? 8.369 0.520 -2.249 1.00 74.00 97 PRO A O 1
ATOM 771 N N . ILE A 1 98 ? 9.877 -0.840 -3.206 1.00 75.88 98 ILE A N 1
ATOM 772 C CA . ILE A 1 98 ? 9.454 -2.054 -2.482 1.00 75.88 98 ILE A CA 1
ATOM 773 C C . ILE A 1 98 ? 9.714 -1.918 -0.974 1.00 75.88 98 ILE A C 1
ATOM 775 O O . ILE A 1 98 ? 8.857 -2.269 -0.156 1.00 75.88 98 ILE A O 1
ATOM 779 N N . ILE A 1 99 ? 10.873 -1.385 -0.582 1.00 77.88 99 ILE A N 1
ATOM 780 C CA . ILE A 1 99 ? 11.206 -1.141 0.827 1.00 77.88 99 ILE A CA 1
ATOM 781 C C . ILE A 1 99 ? 10.258 -0.092 1.409 1.00 77.88 99 ILE A C 1
ATOM 783 O O . ILE A 1 99 ? 9.662 -0.323 2.464 1.00 77.88 99 ILE A O 1
ATOM 787 N N . LEU A 1 100 ? 10.058 1.030 0.711 1.00 74.69 100 LEU A N 1
ATOM 788 C CA . LEU A 1 100 ? 9.124 2.069 1.145 1.00 74.69 100 LEU A CA 1
ATOM 789 C C . LEU A 1 100 ? 7.700 1.517 1.281 1.00 74.69 100 LEU A C 1
ATOM 791 O O . LEU A 1 100 ? 7.038 1.785 2.283 1.00 74.69 100 LEU A O 1
ATOM 795 N N . PHE A 1 101 ? 7.245 0.680 0.346 1.00 75.31 101 PHE A N 1
ATOM 796 C CA . PHE A 1 101 ? 5.957 -0.011 0.427 1.00 75.31 101 PHE A CA 1
ATOM 797 C C . PHE A 1 101 ? 5.823 -0.810 1.732 1.00 75.31 101 PHE A C 1
ATOM 799 O O . PHE A 1 101 ? 4.821 -0.693 2.446 1.00 75.31 101 PHE A O 1
ATOM 806 N N . PHE A 1 102 ? 6.854 -1.575 2.101 1.00 71.56 102 PHE A N 1
ATOM 807 C CA . PHE A 1 102 ? 6.871 -2.325 3.358 1.00 71.56 102 PHE A CA 1
ATOM 808 C C . PHE A 1 102 ? 6.869 -1.422 4.597 1.00 71.56 102 PHE A C 1
ATOM 810 O O . PHE A 1 102 ? 6.190 -1.735 5.584 1.00 71.56 102 PHE A O 1
ATOM 817 N N . VAL A 1 103 ? 7.573 -0.291 4.550 1.00 76.12 103 VAL A N 1
ATOM 818 C CA . VAL A 1 103 ? 7.582 0.709 5.626 1.00 76.12 103 VAL A CA 1
ATOM 819 C C . VAL A 1 103 ? 6.192 1.327 5.798 1.00 76.12 103 VAL A C 1
ATOM 821 O O . VAL A 1 103 ? 5.634 1.264 6.894 1.00 76.12 103 VAL A O 1
ATOM 824 N N . PHE A 1 104 ? 5.566 1.821 4.725 1.00 70.44 104 PHE A N 1
ATOM 825 C CA . PHE A 1 104 ? 4.205 2.373 4.763 1.00 70.44 104 PHE A CA 1
ATOM 826 C C . PHE A 1 104 ? 3.174 1.343 5.238 1.00 70.44 104 PHE A C 1
ATOM 828 O O . PHE A 1 104 ? 2.296 1.644 6.054 1.00 70.44 104 PHE A O 1
ATOM 835 N N . ARG A 1 105 ? 3.292 0.089 4.786 1.00 71.19 105 ARG A N 1
ATOM 836 C CA . ARG A 1 105 ? 2.461 -1.020 5.270 1.00 71.19 105 ARG A CA 1
ATOM 837 C C . ARG A 1 105 ? 2.627 -1.244 6.773 1.00 71.19 105 ARG A C 1
ATOM 839 O O . ARG A 1 105 ? 1.634 -1.472 7.466 1.00 71.19 105 ARG A O 1
ATOM 846 N N . SER A 1 106 ? 3.855 -1.174 7.275 1.00 69.75 106 SER A N 1
ATOM 847 C CA . SER A 1 106 ? 4.163 -1.363 8.695 1.00 69.75 106 SER A CA 1
ATOM 848 C C . SER A 1 106 ? 3.627 -0.219 9.552 1.00 69.75 106 SER A C 1
ATOM 850 O O . SER A 1 106 ? 3.028 -0.479 10.597 1.00 69.75 106 SER A O 1
ATOM 852 N N . ILE A 1 107 ? 3.753 1.026 9.081 1.00 70.19 107 ILE A N 1
ATOM 853 C CA . ILE A 1 107 ? 3.184 2.211 9.736 1.00 70.19 107 ILE A CA 1
ATOM 854 C C . ILE A 1 107 ? 1.663 2.073 9.833 1.00 70.19 107 ILE A C 1
ATOM 856 O O . ILE A 1 107 ? 1.122 2.125 10.934 1.00 70.19 107 ILE A O 1
ATOM 860 N N . ARG A 1 108 ? 0.971 1.760 8.726 1.00 65.56 108 ARG A N 1
ATOM 861 C CA . ARG A 1 108 ? -0.488 1.536 8.750 1.00 65.56 108 ARG A CA 1
ATOM 862 C C . ARG A 1 108 ? -0.904 0.456 9.741 1.00 65.56 108 ARG A C 1
ATOM 864 O O . ARG A 1 108 ? -1.917 0.609 10.419 1.00 65.56 108 ARG A O 1
ATOM 871 N N . LYS A 1 109 ? -0.146 -0.642 9.822 1.00 66.94 109 LYS A N 1
ATOM 872 C CA . LYS A 1 109 ? -0.444 -1.738 10.750 1.00 66.94 109 LYS A CA 1
ATOM 873 C C . LYS A 1 109 ? -0.309 -1.292 12.208 1.00 66.94 109 LYS A C 1
ATOM 875 O O . LYS A 1 109 ? -1.157 -1.669 13.012 1.00 66.94 109 LYS A O 1
ATOM 880 N N . LYS A 1 110 ? 0.716 -0.496 12.535 1.00 69.75 110 LYS A N 1
ATOM 881 C CA . LYS A 1 110 ? 0.896 0.077 13.877 1.00 69.75 110 LYS A CA 1
ATOM 882 C C . LYS A 1 110 ? -0.221 1.060 14.219 1.00 69.75 110 LYS A C 1
ATOM 884 O O . LYS A 1 110 ? -0.910 0.839 15.204 1.00 69.75 110 LYS A O 1
ATOM 889 N N . THR A 1 111 ? -0.480 2.046 13.361 1.00 66.25 111 THR A N 1
ATOM 890 C CA . THR A 1 111 ? -1.527 3.055 13.591 1.00 66.25 111 THR A CA 1
ATOM 891 C C . THR A 1 111 ? -2.908 2.423 13.763 1.00 66.25 111 THR A C 1
ATOM 893 O O . THR A 1 111 ? -3.625 2.759 14.696 1.00 66.25 111 THR A O 1
ATOM 896 N N . TYR A 1 112 ? -3.267 1.445 12.923 1.00 63.91 112 TYR A N 1
ATOM 897 C CA . TYR A 1 112 ? -4.526 0.711 13.078 1.00 63.91 112 TYR A CA 1
ATOM 898 C C . TYR A 1 112 ? -4.589 -0.063 14.402 1.00 63.91 112 TYR A C 1
ATOM 900 O O . TYR A 1 112 ? -5.636 -0.113 15.041 1.00 63.91 112 TYR A O 1
ATOM 908 N N . SER A 1 113 ? -3.483 -0.691 14.812 1.00 65.19 113 SER A N 1
ATOM 909 C CA . SER A 1 113 ? -3.432 -1.422 16.079 1.00 65.19 113 SER A CA 1
ATOM 910 C C . SER A 1 113 ? -3.652 -0.484 17.263 1.00 65.19 113 SER A C 1
ATOM 912 O O . SER A 1 113 ? -4.439 -0.817 18.143 1.00 65.19 113 SER A O 1
ATOM 914 N N . ASP A 1 114 ? -3.015 0.685 17.259 1.00 71.44 114 ASP A N 1
ATOM 915 C CA . ASP A 1 114 ? -3.150 1.671 18.333 1.00 71.44 114 ASP A CA 1
ATOM 916 C C . ASP A 1 114 ? -4.569 2.253 18.395 1.00 71.44 114 ASP A C 1
ATOM 918 O O . ASP A 1 114 ? -5.150 2.314 19.478 1.00 71.44 114 ASP A O 1
ATOM 922 N N . GLU A 1 115 ? -5.175 2.584 17.246 1.00 67.75 115 GLU A N 1
ATOM 923 C CA . GLU A 1 115 ? -6.579 3.026 17.166 1.00 67.75 115 GLU A CA 1
ATOM 924 C C . GLU A 1 115 ? -7.532 1.975 17.755 1.00 67.75 115 GLU A C 1
ATOM 926 O O . GLU A 1 115 ? -8.378 2.285 18.595 1.00 67.75 115 GLU A O 1
ATOM 931 N N . VAL A 1 116 ? -7.375 0.707 17.363 1.00 67.25 116 VAL A N 1
ATOM 932 C CA . VAL A 1 116 ? -8.230 -0.386 17.852 1.00 67.25 116 VAL A CA 1
ATOM 933 C C . VAL A 1 116 ? -8.021 -0.644 19.344 1.00 67.25 116 VAL A C 1
ATOM 935 O O . VAL A 1 116 ? -8.986 -0.942 20.050 1.00 67.25 116 VAL A O 1
ATOM 938 N N . ILE A 1 117 ? -6.786 -0.540 19.843 1.00 73.81 117 ILE A N 1
ATOM 939 C CA . ILE A 1 117 ? -6.481 -0.700 21.271 1.00 73.81 117 ILE A CA 1
ATOM 940 C C . ILE A 1 117 ? -7.145 0.415 22.085 1.00 73.81 117 ILE A C 1
ATOM 942 O O . ILE A 1 117 ? -7.810 0.110 23.075 1.00 73.81 117 ILE A O 1
ATOM 946 N N . GLN A 1 118 ? -7.032 1.676 21.654 1.00 73.06 118 GLN A N 1
ATOM 947 C CA . GLN A 1 118 ? -7.662 2.810 22.338 1.00 73.06 118 GLN A CA 1
ATOM 948 C C . GLN A 1 118 ? -9.189 2.685 22.359 1.00 73.06 118 GLN A C 1
ATOM 950 O O . GLN A 1 118 ? -9.804 2.797 23.419 1.00 73.06 118 GLN A O 1
ATOM 955 N N . ILE A 1 119 ? -9.802 2.366 21.215 1.00 71.00 119 ILE A N 1
ATOM 956 C CA . ILE A 1 119 ? -11.254 2.165 21.116 1.00 71.00 119 ILE A CA 1
ATOM 957 C C . ILE A 1 119 ? -11.710 1.020 22.033 1.00 71.00 119 ILE A C 1
ATOM 959 O O . ILE A 1 119 ? -12.684 1.169 22.769 1.00 71.00 119 ILE A O 1
ATOM 963 N N . ARG A 1 120 ? -10.986 -0.111 22.064 1.00 71.19 120 ARG A N 1
ATOM 964 C CA . ARG A 1 120 ? -11.299 -1.224 22.979 1.00 71.19 120 ARG A CA 1
ATOM 965 C C . ARG A 1 120 ? -11.219 -0.817 24.448 1.00 71.19 120 ARG A C 1
ATOM 967 O O . ARG A 1 120 ? -12.054 -1.263 25.229 1.00 71.19 120 ARG A O 1
ATOM 974 N N . GLN A 1 121 ? -10.233 -0.008 24.831 1.00 77.06 121 GLN A N 1
ATOM 975 C CA . GLN A 1 121 ? -10.102 0.468 26.209 1.00 77.06 121 GLN A CA 1
ATOM 976 C C . GLN A 1 121 ? -11.258 1.389 26.611 1.00 77.06 121 GLN A C 1
ATOM 978 O O . GLN A 1 121 ? -11.800 1.224 27.705 1.00 77.06 121 GLN A O 1
ATOM 983 N N . LEU A 1 122 ? -11.666 2.303 25.725 1.00 74.25 122 LEU A N 1
ATOM 984 C CA . LEU A 1 122 ? -12.815 3.183 25.953 1.00 74.25 122 LEU A CA 1
ATOM 985 C C . LEU A 1 122 ? -14.109 2.380 26.112 1.00 74.25 122 LEU A C 1
ATOM 987 O O . LEU A 1 122 ? -14.805 2.530 27.112 1.00 74.25 122 LEU A O 1
ATOM 991 N N . ILE A 1 123 ? -14.373 1.444 25.197 1.00 70.38 123 ILE A N 1
ATOM 992 C CA . ILE A 1 123 ? -15.564 0.586 25.259 1.00 70.38 123 ILE A CA 1
ATOM 993 C C . ILE A 1 123 ? -15.559 -0.289 26.511 1.00 70.38 123 ILE A C 1
ATOM 995 O O . ILE A 1 123 ? -16.595 -0.455 27.146 1.00 70.38 123 ILE A O 1
ATOM 999 N N . TYR A 1 124 ? -14.405 -0.834 26.904 1.00 73.19 124 TYR A N 1
ATOM 1000 C CA . TYR A 1 124 ? -14.301 -1.599 28.144 1.00 73.19 124 TYR A CA 1
ATOM 1001 C C . TYR A 1 124 ? -14.634 -0.742 29.368 1.00 73.19 124 TYR A C 1
ATOM 1003 O O . TYR A 1 124 ? -15.327 -1.218 30.262 1.00 73.19 124 TYR A O 1
ATOM 1011 N N . LYS A 1 125 ? -14.166 0.512 29.417 1.00 75.31 125 LYS A N 1
ATOM 1012 C CA . LYS A 1 125 ? -14.480 1.440 30.509 1.00 75.31 125 LYS A CA 1
ATOM 1013 C C . LYS A 1 125 ? -15.984 1.724 30.567 1.00 75.31 125 LYS A C 1
ATOM 1015 O O . LYS A 1 125 ? -16.565 1.588 31.640 1.00 75.31 125 LYS A O 1
ATOM 1020 N N . GLU A 1 126 ? -16.605 2.000 29.424 1.00 71.25 126 GLU A N 1
ATOM 1021 C CA . GLU A 1 126 ? -18.039 2.297 29.317 1.00 71.25 126 GLU A CA 1
ATOM 1022 C C . GLU A 1 126 ? -18.912 1.084 29.682 1.00 71.25 126 GLU A C 1
ATOM 1024 O O . GLU A 1 126 ? -19.805 1.162 30.528 1.00 71.25 126 GLU A O 1
ATOM 1029 N N . LEU A 1 127 ? -18.587 -0.097 29.142 1.00 70.44 127 LEU A N 1
ATOM 1030 C CA . LEU A 1 127 ? -19.247 -1.357 29.497 1.00 70.44 127 LEU A CA 1
ATOM 1031 C C . LEU A 1 127 ? -19.031 -1.732 30.964 1.00 70.44 127 LEU A C 1
ATOM 1033 O O . LEU A 1 127 ? -19.897 -2.361 31.563 1.00 70.44 127 LEU A O 1
ATOM 1037 N N . ARG A 1 128 ? -17.888 -1.380 31.561 1.00 71.69 128 ARG A N 1
ATOM 1038 C CA . ARG A 1 128 ? -17.616 -1.636 32.981 1.00 71.69 128 ARG A CA 1
ATOM 1039 C C . ARG A 1 128 ? -18.480 -0.767 33.888 1.00 71.69 128 ARG A C 1
ATOM 1041 O O . ARG A 1 128 ? -18.916 -1.272 34.917 1.00 71.69 128 ARG A O 1
ATOM 1048 N N . VAL A 1 129 ? -18.738 0.485 33.508 1.00 69.00 129 VAL A N 1
ATOM 1049 C CA . VAL A 1 129 ? -19.703 1.355 34.199 1.00 69.00 129 VAL A CA 1
ATOM 1050 C C . VAL A 1 129 ? -21.105 0.745 34.105 1.00 69.00 129 VAL A C 1
ATOM 1052 O O . VAL A 1 129 ? -21.772 0.592 35.123 1.00 69.00 129 VAL A O 1
ATOM 1055 N N . ARG A 1 130 ? -21.507 0.275 32.915 1.00 65.19 130 ARG A N 1
ATOM 1056 C CA . ARG A 1 130 ? -22.827 -0.341 32.687 1.00 65.19 130 ARG A CA 1
ATOM 1057 C C . ARG A 1 130 ? -22.957 -1.798 33.157 1.00 65.19 130 ARG A C 1
ATOM 1059 O O . ARG A 1 130 ? -24.064 -2.313 33.199 1.00 65.19 130 ARG A O 1
ATOM 1066 N N . LYS A 1 131 ? -21.874 -2.472 33.571 1.00 63.78 131 LYS A N 1
ATOM 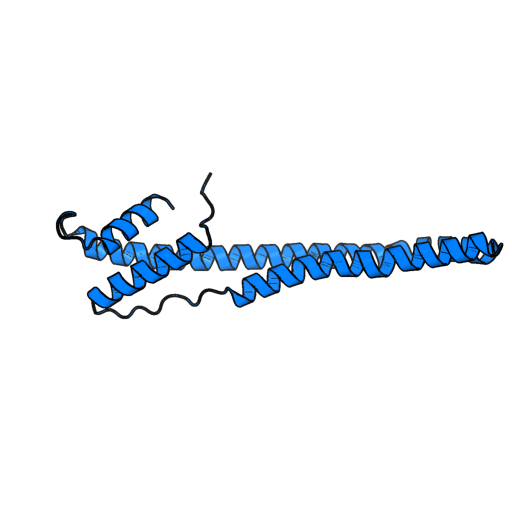1067 C CA . LYS A 1 131 ? -21.897 -3.872 34.057 1.00 63.78 131 LYS A CA 1
ATOM 1068 C C . LYS A 1 131 ? -22.780 -4.060 35.300 1.00 63.78 131 LYS A C 1
ATOM 1070 O O . LYS A 1 131 ? -23.219 -5.174 35.565 1.00 63.78 131 LYS A O 1
ATOM 1075 N N . TYR A 1 132 ? -22.994 -2.991 36.061 1.00 57.75 132 TYR A N 1
ATOM 1076 C CA . TYR A 1 132 ? -23.829 -2.988 37.261 1.00 57.75 132 TYR A CA 1
ATOM 1077 C C . TYR A 1 132 ? -25.289 -2.590 36.986 1.00 57.75 132 TYR A C 1
ATOM 1079 O O . TYR A 1 132 ? -26.080 -2.560 37.921 1.00 57.75 132 TYR A O 1
ATOM 1087 N N . ILE A 1 133 ? -25.639 -2.295 35.730 1.00 60.03 133 ILE A N 1
ATOM 1088 C CA . ILE A 1 133 ? -26.999 -1.989 35.277 1.00 60.03 133 ILE A CA 1
ATOM 1089 C C . ILE A 1 133 ? -27.570 -3.265 34.646 1.00 60.03 133 ILE A C 1
ATOM 1091 O O . ILE A 1 133 ? -26.871 -3.961 33.906 1.00 60.03 133 ILE A O 1
ATOM 1095 N N . GLU A 1 134 ? -28.812 -3.614 34.976 1.00 56.50 134 GLU A N 1
ATOM 1096 C CA . GLU A 1 134 ? -29.475 -4.800 34.430 1.00 56.50 134 GLU A CA 1
ATOM 1097 C C . GLU A 1 134 ? -29.686 -4.628 32.914 1.00 56.50 134 GLU A C 1
ATOM 1099 O O . GLU A 1 134 ? -30.050 -3.547 32.459 1.00 56.50 134 GLU A O 1
ATOM 1104 N N . ASP A 1 135 ? -29.461 -5.678 32.106 1.00 58.56 135 ASP A N 1
ATOM 1105 C CA . ASP A 1 135 ? -29.515 -5.600 30.625 1.00 58.56 135 ASP A CA 1
ATOM 1106 C C . ASP A 1 135 ? -30.873 -5.102 30.087 1.00 58.56 135 ASP A C 1
ATOM 1108 O O . ASP A 1 135 ? -30.969 -4.687 28.934 1.00 58.56 135 ASP A O 1
ATOM 1112 N N . LYS A 1 136 ? -31.912 -5.126 30.929 1.00 60.78 136 LYS A N 1
ATOM 1113 C CA . LYS A 1 136 ? -33.262 -4.636 30.642 1.00 60.78 136 LYS A CA 1
ATOM 1114 C C . LYS A 1 136 ? -33.389 -3.106 30.701 1.00 60.78 136 LYS A C 1
ATOM 1116 O O . LYS A 1 136 ? -34.274 -2.567 30.047 1.00 60.78 136 LYS A O 1
ATOM 1121 N N . ASP A 1 137 ? -32.493 -2.440 31.429 1.00 61.34 137 ASP A N 1
ATOM 1122 C CA . ASP A 1 137 ? -32.440 -0.980 31.586 1.00 61.34 137 ASP A CA 1
ATOM 1123 C C . ASP A 1 137 ? -31.370 -0.334 30.687 1.00 61.34 137 ASP A C 1
ATOM 1125 O O . ASP A 1 137 ? -31.185 0.884 30.701 1.00 61.34 137 ASP A O 1
ATOM 1129 N N . LEU A 1 138 ? -30.636 -1.129 29.895 1.00 67.12 138 LEU A N 1
ATOM 1130 C CA . LEU A 1 138 ? -29.709 -0.586 28.907 1.00 67.12 138 LEU A CA 1
ATOM 1131 C C . LEU A 1 138 ? -30.473 0.007 27.717 1.00 67.12 138 LEU A C 1
ATOM 1133 O O . LEU A 1 138 ? -31.283 -0.660 27.077 1.00 67.12 138 LEU A O 1
ATOM 1137 N N . THR A 1 139 ? -30.126 1.244 27.365 1.00 74.75 139 THR A N 1
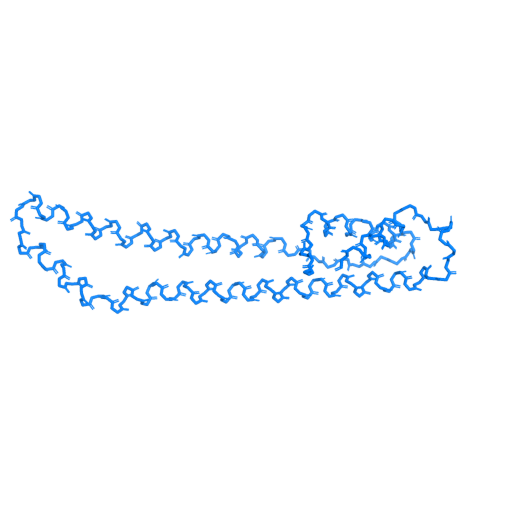ATOM 1138 C CA . THR A 1 139 ? -30.530 1.900 26.120 1.00 74.75 139 THR A CA 1
ATOM 1139 C C . THR A 1 139 ? -30.178 1.021 24.912 1.00 74.75 139 THR A C 1
ATOM 1141 O O . THR A 1 139 ? -29.123 0.378 24.895 1.00 74.75 139 THR A O 1
ATOM 1144 N N . GLU A 1 140 ? -31.023 1.018 23.877 1.00 76.25 140 GLU A N 1
ATOM 1145 C CA . GLU A 1 140 ? -30.851 0.163 22.688 1.00 76.25 140 GLU A CA 1
ATOM 1146 C C . GLU A 1 140 ? -29.466 0.342 22.034 1.00 76.25 140 GLU A C 1
ATOM 1148 O O . GLU A 1 140 ? -28.808 -0.626 21.658 1.00 76.25 140 GLU A O 1
ATOM 1153 N N . GLU A 1 141 ? -28.947 1.572 22.027 1.00 74.38 141 GLU A N 1
ATOM 1154 C CA . GLU A 1 141 ? -27.618 1.906 21.500 1.00 74.38 141 GLU A CA 1
ATOM 1155 C C . GLU A 1 141 ? -26.471 1.266 22.307 1.00 74.38 141 GLU A C 1
ATOM 1157 O O . GLU A 1 141 ? -25.470 0.813 21.746 1.00 74.38 141 GLU A O 1
ATOM 1162 N N . ALA A 1 142 ? -26.620 1.156 23.630 1.00 71.12 142 ALA A N 1
ATOM 1163 C CA . ALA A 1 142 ? -25.637 0.511 24.497 1.00 71.12 142 ALA A CA 1
ATOM 1164 C C . ALA A 1 142 ? -25.683 -1.026 24.370 1.00 71.12 142 ALA A C 1
ATOM 1166 O O . ALA A 1 142 ? -24.648 -1.694 24.494 1.00 71.12 142 ALA A O 1
ATOM 1167 N N . ARG A 1 143 ? -26.858 -1.589 24.056 1.00 75.50 143 ARG A N 1
ATOM 1168 C CA . ARG A 1 143 ? -27.037 -3.009 23.717 1.00 75.50 143 ARG A CA 1
ATOM 1169 C C . ARG A 1 143 ? -26.354 -3.350 22.390 1.00 75.50 143 ARG A C 1
ATOM 1171 O O . ARG A 1 143 ? -25.562 -4.293 22.340 1.00 75.50 143 ARG A O 1
ATOM 1178 N N . GLU A 1 144 ? -26.567 -2.538 21.356 1.00 76.81 144 GLU A N 1
ATOM 1179 C CA . GLU A 1 144 ? -25.881 -2.674 20.064 1.00 76.81 144 GLU A CA 1
ATOM 1180 C C . GLU A 1 144 ? -24.357 -2.530 20.202 1.00 76.81 144 GLU A C 1
ATOM 1182 O O . GLU A 1 144 ? -23.602 -3.332 19.645 1.00 76.81 144 GLU A O 1
ATOM 1187 N N . LEU A 1 145 ? -23.882 -1.577 21.013 1.00 74.69 145 LEU A N 1
ATOM 1188 C CA . LEU A 1 145 ? -22.456 -1.411 21.311 1.00 74.69 145 LEU A CA 1
ATOM 1189 C C . LEU A 1 145 ? -21.856 -2.666 21.974 1.00 74.69 145 LEU A C 1
ATOM 1191 O O . LEU A 1 145 ? -20.763 -3.107 21.602 1.00 74.69 145 LEU A O 1
ATOM 1195 N N . LYS A 1 146 ? -22.570 -3.276 22.930 1.00 74.62 146 LYS A N 1
ATOM 1196 C CA . LYS A 1 146 ? -22.164 -4.519 23.613 1.00 74.62 146 LYS A CA 1
ATOM 1197 C C . LYS A 1 146 ? -22.088 -5.700 22.642 1.00 74.62 146 LYS A C 1
ATOM 1199 O O . LYS A 1 146 ? -21.134 -6.482 22.694 1.00 74.62 146 LYS A O 1
ATOM 1204 N N . GLU A 1 147 ? -23.058 -5.824 21.738 1.00 77.62 147 GLU A N 1
ATOM 1205 C CA . GLU A 1 147 ? -23.073 -6.862 20.703 1.00 77.62 147 GLU A CA 1
ATOM 1206 C C . GLU A 1 147 ? -21.946 -6.682 19.678 1.00 77.62 147 GLU A C 1
ATOM 1208 O O . GLU A 1 147 ? -21.250 -7.651 19.351 1.00 77.62 147 GLU A O 1
ATOM 1213 N N . LEU A 1 148 ? -21.709 -5.451 19.214 1.00 72.06 148 LEU A N 1
ATOM 1214 C CA . LEU A 1 148 ? -20.601 -5.129 18.314 1.00 72.06 148 LEU A CA 1
ATOM 1215 C C . LEU A 1 148 ? -19.243 -5.382 18.977 1.00 72.06 148 LEU A C 1
ATOM 1217 O O . LEU A 1 148 ? -18.359 -5.965 18.348 1.00 72.06 148 LEU A O 1
ATOM 1221 N N . TYR A 1 149 ? -19.084 -5.041 20.261 1.00 69.88 149 TYR A N 1
ATOM 1222 C CA . TYR A 1 149 ? -17.870 -5.353 21.017 1.00 69.88 149 TYR A CA 1
ATOM 1223 C C . TYR A 1 149 ? -17.618 -6.857 21.136 1.00 69.88 149 TYR A C 1
ATOM 1225 O O . TYR A 1 149 ? -16.492 -7.311 20.943 1.00 69.88 149 TYR A O 1
ATOM 1233 N N . LYS A 1 150 ? -18.664 -7.650 21.398 1.00 73.69 150 LYS A N 1
ATOM 1234 C CA . LYS A 1 150 ? -18.569 -9.116 21.481 1.00 73.69 150 LYS A CA 1
ATOM 1235 C C . LYS A 1 150 ? -18.182 -9.761 20.142 1.00 73.69 150 LYS A C 1
ATOM 1237 O O . LYS A 1 150 ? -17.627 -10.858 20.133 1.00 73.69 150 LYS A O 1
ATOM 1242 N N . ARG A 1 151 ? -18.475 -9.099 19.018 1.00 69.06 151 ARG A N 1
ATOM 1243 C CA . ARG A 1 151 ? -18.166 -9.568 17.656 1.00 69.06 151 ARG A CA 1
ATOM 1244 C C . ARG A 1 151 ? -16.713 -9.281 17.225 1.00 69.06 151 ARG A C 1
ATOM 1246 O O . ARG A 1 151 ? -16.249 -9.906 16.269 1.00 69.06 151 ARG A O 1
ATOM 1253 N N . MET A 1 152 ? -16.006 -8.376 17.914 1.00 64.12 152 MET A N 1
ATOM 1254 C CA . MET A 1 152 ? -14.612 -7.958 17.648 1.00 64.12 152 MET A CA 1
ATOM 1255 C C . MET A 1 152 ? -13.549 -8.797 18.358 1.00 64.12 152 MET A C 1
ATOM 1257 O O . MET A 1 152 ? -12.447 -8.948 17.776 1.00 64.12 152 MET A O 1
#

pLDDT: mean 70.07, std 8.85, range [37.53, 86.06]

Radius of gyration: 26.94 Å; chains: 1; bounding box: 59×30×76 Å

Secondary structure (DSSP, 8-state):
--PPPPHHHHHHHHHHHHHHHHHTT---------HHHHHHHHHHHHHHHHHHHHHHHHHHHHHHHHHHHTT-HHHHHHHHHHHHHHHHHHHHHHHHHHHHHHHHHHHHHHHHHHHHHHHHHHHHHHHHHHTTS-TTSS-HHHHHHHHHHHH-

Sequence (152 aa):
MKKRLSEKEITQLRDLLEKVSMENSSPQSLPTANRELRRLCYIGEWAMIVIPCCTHFPLIALAFLVSVVSGNIEGAMALVIFNLMAWPLVLIFWVLPIILFFVFRSIRKKTYSDEVIQIRQLIYKELRVRKYIEDKDLTEEARELKELYKRM